Protein AF-A0A530ZNK0-F1 (afdb_monomer_lite)

Foldseek 3Di:
DVVVVCCVPVVVVVVVVVVVVVVVVVVVVVVVQPVQADPPPSHGDPVNCVVCVVVVVVVCVVVVHDDDDDDDDDPPVVVVCVPVPDPD

pLDDT: mean 92.32, std 6.5, range [55.81, 98.12]

Radius of gyration: 24.55 Å; chains: 1; bounding box: 44×64×51 Å

Secondary structure (DSSP, 8-state):
-HHHHHHHHHHHHHHHHHHHHHHHHHHHHHHHHHHHB-TTT-SBPHHHHHHHHHHHHHHHHHHT----------TTHHHHHHHH----

Structure (mmCIF, N/CA/C/O backbone):
data_AF-A0A530ZNK0-F1
#
_entry.id   AF-A0A530ZNK0-F1
#
loop_
_atom_site.group_PDB
_atom_site.id
_atom_site.type_symbol
_atom_site.label_atom_id
_atom_site.label_alt_id
_atom_site.label_comp_id
_atom_site.label_asym_id
_atom_site.label_entity_id
_atom_site.label_seq_id
_atom_site.pdbx_PDB_ins_code
_atom_site.Cartn_x
_atom_site.Cartn_y
_atom_site.Cartn_z
_atom_site.occupancy
_atom_site.B_iso_or_equiv
_atom_site.auth_seq_id
_atom_site.auth_comp_id
_atom_site.auth_asym_id
_atom_site.auth_atom_id
_atom_site.pdbx_PDB_model_num
ATOM 1 N N . VAL A 1 1 ? 24.857 33.375 -33.602 1.00 82.94 1 VAL A N 1
ATOM 2 C CA . VAL A 1 1 ? 25.695 32.223 -33.178 1.00 82.94 1 VAL A CA 1
ATOM 3 C C . VAL A 1 1 ? 25.388 31.794 -31.747 1.00 82.94 1 VAL A C 1
ATOM 5 O O . VAL A 1 1 ? 24.906 30.685 -31.580 1.00 82.94 1 VAL A O 1
ATOM 8 N N . ILE A 1 2 ? 25.542 32.664 -30.740 1.00 88.56 2 ILE A N 1
ATOM 9 C CA . ILE A 1 2 ? 25.284 32.331 -29.320 1.00 88.56 2 ILE A CA 1
ATOM 10 C C . ILE A 1 2 ? 23.878 31.751 -29.084 1.00 88.56 2 ILE A C 1
ATOM 12 O O . ILE A 1 2 ? 23.751 30.708 -28.458 1.00 88.56 2 ILE A O 1
ATOM 16 N N . VAL A 1 3 ? 22.827 32.360 -29.646 1.00 88.62 3 VAL A N 1
ATOM 17 C CA . VAL A 1 3 ? 21.439 31.868 -29.501 1.00 88.62 3 VAL A CA 1
ATOM 18 C C . VAL A 1 3 ? 21.235 30.488 -30.137 1.00 88.62 3 VAL A C 1
ATOM 20 O O . VAL A 1 3 ? 20.534 29.652 -29.580 1.00 88.62 3 VAL A O 1
ATOM 23 N N . LEU A 1 4 ? 21.867 30.220 -31.283 1.00 90.25 4 LEU A N 1
ATOM 24 C CA . LEU A 1 4 ? 21.769 28.919 -31.954 1.00 90.25 4 LEU A CA 1
ATOM 25 C C . LEU A 1 4 ? 22.492 27.828 -31.161 1.00 90.25 4 LEU A C 1
ATOM 27 O O . LEU A 1 4 ? 21.949 26.741 -30.993 1.00 90.25 4 LEU A O 1
ATOM 31 N N . VAL A 1 5 ? 23.672 28.142 -30.619 1.00 88.38 5 VAL A N 1
ATOM 32 C CA . VAL A 1 5 ? 24.423 27.250 -29.723 1.00 88.38 5 VAL A CA 1
ATOM 33 C C . VAL A 1 5 ? 23.631 26.994 -28.441 1.00 88.38 5 VAL A C 1
ATOM 35 O O . VAL A 1 5 ? 23.488 25.847 -28.027 1.00 88.38 5 VAL A O 1
ATOM 38 N N . ALA A 1 6 ? 23.034 28.038 -27.859 1.00 88.12 6 ALA A N 1
ATOM 39 C CA . ALA A 1 6 ? 22.156 27.908 -26.707 1.00 88.12 6 ALA A CA 1
ATOM 40 C C . ALA A 1 6 ? 20.972 26.990 -27.027 1.00 88.12 6 ALA A C 1
ATOM 42 O O . ALA A 1 6 ? 20.759 26.032 -26.305 1.00 88.12 6 ALA A O 1
ATOM 43 N N . LEU A 1 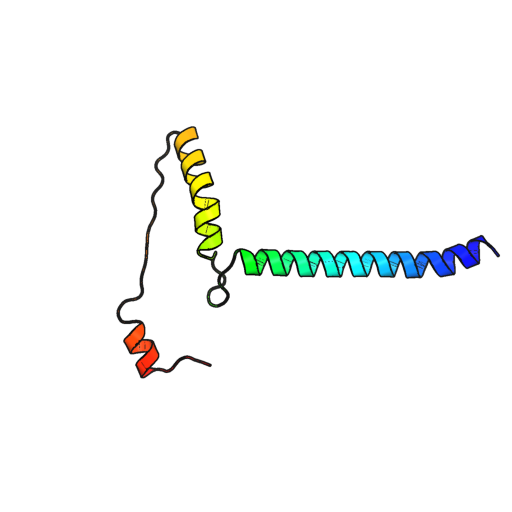7 ? 20.250 27.185 -28.133 1.00 91.19 7 LEU A N 1
ATOM 44 C CA . LEU A 1 7 ? 19.139 26.302 -28.511 1.00 91.19 7 LEU A CA 1
ATOM 45 C C . LEU A 1 7 ? 19.591 24.858 -28.771 1.00 91.19 7 LEU A C 1
ATOM 47 O O . LEU A 1 7 ? 18.899 23.927 -28.359 1.00 91.19 7 LEU A O 1
ATOM 51 N N . PHE A 1 8 ? 20.741 24.662 -29.414 1.00 92.88 8 PHE A N 1
ATOM 52 C CA . PHE A 1 8 ? 21.294 23.337 -29.684 1.00 92.88 8 PHE A CA 1
ATOM 53 C C . PHE A 1 8 ? 21.656 22.582 -28.399 1.00 92.88 8 PHE A C 1
ATOM 55 O O . PHE A 1 8 ? 21.473 21.373 -28.343 1.00 92.88 8 PHE A O 1
ATOM 62 N N . ILE A 1 9 ? 22.098 23.284 -27.353 1.00 89.81 9 ILE A N 1
ATOM 63 C CA . ILE A 1 9 ? 22.450 22.690 -26.055 1.00 89.81 9 ILE A CA 1
ATOM 64 C C . ILE A 1 9 ? 21.222 22.574 -25.133 1.00 89.81 9 ILE A C 1
ATOM 66 O O . ILE A 1 9 ? 20.975 21.531 -24.530 1.00 89.81 9 ILE A O 1
ATOM 70 N N . PHE A 1 10 ? 20.416 23.630 -25.025 1.00 92.56 10 PHE A N 1
ATOM 71 C CA . PHE A 1 10 ? 19.321 23.722 -24.057 1.00 92.56 10 PHE A CA 1
ATOM 72 C C . PHE A 1 10 ? 18.134 22.832 -24.427 1.00 92.56 10 PHE A C 1
ATOM 74 O O . PHE A 1 10 ? 17.493 22.279 -23.539 1.00 92.56 10 PHE A O 1
ATOM 81 N N . ARG A 1 11 ? 17.831 22.656 -25.723 1.00 89.56 11 ARG A N 1
ATOM 82 C CA . ARG A 1 11 ? 16.717 21.799 -26.167 1.00 89.56 11 ARG A CA 1
ATOM 83 C C . ARG A 1 11 ? 16.916 20.307 -25.860 1.00 89.56 11 ARG A C 1
ATOM 85 O O . ARG A 1 11 ? 15.958 19.696 -25.392 1.00 89.56 11 ARG A O 1
ATOM 92 N N . PRO A 1 12 ? 18.080 19.677 -26.110 1.00 93.06 12 PRO A N 1
ATOM 93 C CA . PRO A 1 12 ? 18.299 18.296 -25.690 1.00 93.06 12 PRO A CA 1
ATOM 94 C C . PRO A 1 12 ? 18.447 18.177 -24.172 1.00 93.06 12 PRO A C 1
ATOM 96 O O . PRO A 1 12 ? 17.930 17.215 -23.611 1.00 93.06 12 PRO A O 1
ATOM 99 N N . MET A 1 13 ? 19.062 19.156 -23.493 1.00 91.69 13 MET A N 1
ATOM 100 C CA . MET A 1 13 ? 19.144 19.142 -22.028 1.00 91.69 13 MET A CA 1
ATOM 101 C C . MET A 1 13 ? 17.767 19.205 -21.366 1.00 91.69 13 MET A C 1
ATOM 103 O O . MET A 1 13 ? 17.498 18.414 -20.467 1.00 91.69 13 MET A O 1
ATOM 107 N N . SER A 1 14 ? 16.866 20.079 -21.821 1.00 93.25 14 SER A N 1
ATOM 108 C CA . SER A 1 14 ? 15.516 20.167 -21.254 1.00 93.25 14 SER A CA 1
ATOM 109 C C . SER A 1 14 ? 14.718 18.881 -21.471 1.00 93.25 14 SER A C 1
ATOM 111 O O . SER A 1 14 ? 14.066 18.404 -20.545 1.00 93.25 14 SER A O 1
ATOM 113 N N . LYS A 1 15 ? 14.835 18.259 -22.653 1.00 91.88 15 LYS A N 1
ATOM 114 C CA . LYS A 1 15 ? 14.244 16.941 -22.930 1.00 91.88 15 LYS A CA 1
ATOM 115 C C . LYS A 1 15 ? 14.835 15.841 -22.045 1.00 91.88 15 LYS A C 1
ATOM 117 O O . LYS A 1 15 ? 14.086 15.012 -21.537 1.00 91.88 15 LYS A O 1
ATOM 122 N N . ALA A 1 16 ? 16.152 15.830 -21.848 1.00 93.44 16 ALA A N 1
ATOM 123 C CA . ALA A 1 16 ? 16.830 14.846 -21.008 1.00 93.44 16 ALA A CA 1
ATOM 124 C C . ALA A 1 16 ? 16.448 14.993 -19.528 1.00 93.44 16 ALA A C 1
ATOM 126 O O . ALA A 1 16 ? 16.188 13.989 -18.868 1.00 93.44 16 ALA A O 1
ATOM 127 N N . ILE A 1 17 ? 16.363 16.229 -19.025 1.00 95.69 17 ILE A N 1
ATOM 128 C CA . ILE A 1 17 ? 15.893 16.522 -17.667 1.00 95.69 17 ILE A CA 1
ATOM 129 C C . ILE A 1 17 ? 14.451 16.049 -17.506 1.00 95.69 17 ILE A C 1
ATOM 131 O O . ILE A 1 17 ? 14.182 15.277 -16.594 1.00 95.69 17 ILE A O 1
ATOM 135 N N . LEU A 1 18 ? 13.548 16.433 -18.416 1.00 95.69 18 LEU A N 1
ATOM 136 C CA . LEU A 1 18 ? 12.142 16.033 -18.343 1.00 95.69 18 LEU A CA 1
ATOM 137 C C . LEU A 1 18 ? 11.986 14.507 -18.339 1.00 95.69 18 LEU A C 1
ATOM 139 O O . LEU A 1 18 ? 11.253 13.966 -17.515 1.00 95.69 18 LEU A O 1
ATOM 143 N N . ARG A 1 19 ? 12.720 13.810 -19.214 1.00 95.06 19 ARG A N 1
ATOM 144 C CA . ARG A 1 19 ? 12.726 12.346 -19.261 1.00 95.06 19 ARG A CA 1
ATOM 145 C C . ARG A 1 19 ? 13.216 11.740 -17.945 1.00 95.06 19 ARG A C 1
ATOM 147 O O . ARG A 1 19 ? 12.536 10.878 -17.400 1.00 95.06 19 ARG A O 1
ATOM 154 N N . LYS A 1 20 ? 14.348 12.210 -17.410 1.00 95.44 20 LYS A N 1
ATOM 155 C CA . LYS A 1 20 ? 14.857 11.732 -16.116 1.00 95.44 20 LYS A CA 1
ATOM 156 C C . LYS A 1 20 ? 13.884 12.004 -14.977 1.00 95.44 20 LYS A C 1
ATOM 158 O O . LYS A 1 20 ? 13.745 11.164 -14.098 1.00 95.44 20 LYS A O 1
ATOM 163 N N . THR A 1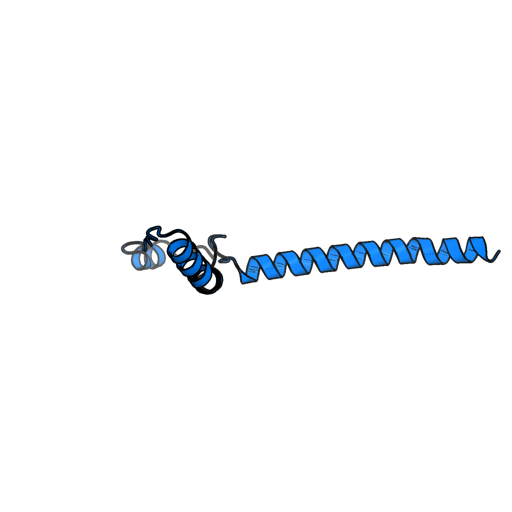 21 ? 13.225 13.160 -14.967 1.0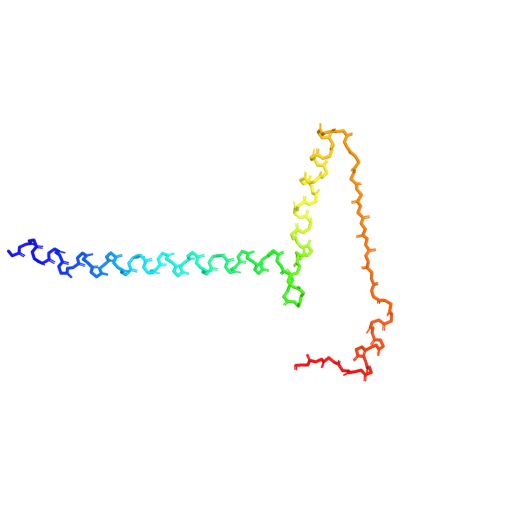0 96.38 21 THR A N 1
ATOM 164 C CA . THR A 1 21 ? 12.219 13.480 -13.953 1.00 96.38 21 THR A CA 1
ATOM 165 C C . THR A 1 21 ? 11.047 12.506 -14.026 1.00 96.38 21 THR A C 1
ATOM 167 O O . THR A 1 21 ? 10.642 12.003 -12.984 1.00 96.38 21 THR A O 1
ATOM 170 N N . HIS A 1 22 ? 10.550 12.191 -15.225 1.00 96.81 22 HIS A N 1
ATOM 171 C CA . HIS A 1 22 ? 9.515 11.169 -15.405 1.00 96.81 22 HIS A CA 1
ATOM 172 C C . HIS A 1 22 ? 9.969 9.795 -14.903 1.00 96.81 22 HIS A C 1
ATOM 174 O O . HIS A 1 22 ? 9.302 9.222 -14.051 1.00 96.81 22 HIS A O 1
ATOM 180 N N . GLU A 1 23 ? 11.142 9.321 -15.333 1.00 96.62 23 GLU A N 1
ATOM 181 C CA . GLU A 1 23 ? 11.696 8.032 -14.889 1.00 96.62 23 GLU A CA 1
ATOM 182 C C . GLU A 1 23 ? 11.837 7.966 -13.358 1.00 96.62 23 GLU A C 1
ATOM 184 O O . GLU A 1 23 ? 11.509 6.956 -12.738 1.00 96.62 23 GLU A O 1
ATOM 189 N N . LEU A 1 24 ? 12.278 9.060 -12.728 1.00 96.88 24 LEU A N 1
ATOM 190 C CA . LEU A 1 24 ? 12.412 9.144 -11.275 1.00 96.88 24 LEU A CA 1
ATOM 191 C C . LEU A 1 24 ? 11.049 9.096 -10.568 1.00 96.88 24 LEU A C 1
ATOM 193 O O . LEU A 1 24 ? 10.912 8.450 -9.530 1.00 96.88 24 LEU A O 1
ATOM 197 N N . VAL A 1 25 ? 10.047 9.787 -11.115 1.00 96.81 25 VAL A N 1
ATOM 198 C CA . VAL A 1 25 ? 8.682 9.787 -10.579 1.00 96.81 25 VAL A CA 1
ATOM 199 C C . VAL A 1 25 ? 8.058 8.399 -10.705 1.00 96.81 25 VAL A C 1
ATOM 201 O O . VAL A 1 25 ? 7.479 7.919 -9.732 1.00 96.81 25 VAL A O 1
ATOM 204 N N . ASP A 1 26 ? 8.226 7.728 -11.840 1.00 97.06 26 ASP A N 1
ATOM 205 C CA . ASP A 1 26 ? 7.677 6.393 -12.081 1.00 97.06 26 ASP A CA 1
ATOM 206 C C . ASP A 1 26 ? 8.328 5.344 -11.176 1.00 97.06 26 ASP A C 1
ATOM 208 O O . ASP A 1 26 ? 7.633 4.542 -10.543 1.00 97.06 26 ASP A O 1
ATOM 212 N N . ALA A 1 27 ? 9.656 5.395 -11.030 1.00 95.88 27 ALA A N 1
ATOM 213 C CA . ALA A 1 27 ? 10.382 4.540 -10.097 1.00 95.88 27 ALA A CA 1
ATOM 214 C C . ALA A 1 27 ? 9.922 4.780 -8.653 1.00 95.88 27 ALA A C 1
ATOM 216 O O . ALA A 1 27 ? 9.631 3.828 -7.930 1.00 95.88 27 ALA A O 1
ATOM 217 N N . ARG A 1 28 ? 9.776 6.048 -8.245 1.00 96.94 28 ARG A N 1
ATOM 218 C CA . ARG A 1 28 ? 9.267 6.407 -6.916 1.00 96.94 28 ARG A CA 1
ATOM 219 C C . ARG A 1 28 ? 7.853 5.877 -6.689 1.00 96.94 28 ARG A C 1
ATOM 221 O O . ARG A 1 28 ? 7.581 5.335 -5.624 1.00 96.94 28 ARG A O 1
ATOM 228 N N . ASN A 1 29 ? 6.957 6.036 -7.659 1.00 95.75 29 ASN A N 1
ATOM 229 C CA . ASN A 1 29 ? 5.574 5.574 -7.545 1.00 95.75 29 ASN A CA 1
ATOM 230 C C . ASN A 1 29 ? 5.511 4.043 -7.465 1.00 95.75 29 ASN A C 1
ATOM 232 O O . ASN A 1 29 ? 4.771 3.506 -6.645 1.00 95.75 29 ASN A O 1
ATOM 236 N N . SER A 1 30 ? 6.340 3.349 -8.246 1.00 94.00 30 SER A N 1
ATOM 237 C CA . SER A 1 30 ? 6.460 1.888 -8.197 1.00 94.00 30 SER A CA 1
ATOM 238 C C . SER A 1 30 ? 6.980 1.416 -6.838 1.00 94.00 30 SER A C 1
ATOM 240 O O . SER A 1 30 ? 6.422 0.498 -6.243 1.00 94.00 30 SER A O 1
ATOM 242 N N . MET A 1 31 ? 8.003 2.085 -6.297 1.00 94.69 31 MET A N 1
ATOM 243 C CA . MET A 1 31 ? 8.516 1.803 -4.954 1.00 94.69 31 MET A CA 1
ATOM 244 C C . MET A 1 31 ? 7.459 2.054 -3.877 1.00 94.69 31 MET A C 1
ATOM 246 O O . MET A 1 31 ? 7.302 1.233 -2.980 1.00 94.69 31 MET A O 1
ATOM 250 N N . ALA A 1 32 ? 6.712 3.157 -3.973 1.00 92.25 32 ALA A N 1
ATOM 251 C CA . ALA A 1 32 ? 5.632 3.463 -3.040 1.00 92.25 32 ALA A CA 1
ATOM 252 C C . ALA A 1 32 ? 4.517 2.407 -3.094 1.00 92.25 32 ALA A C 1
ATOM 254 O O . ALA A 1 32 ? 4.014 1.998 -2.051 1.00 92.25 32 ALA A O 1
ATOM 255 N N . PHE A 1 33 ? 4.173 1.930 -4.293 1.00 92.62 33 PHE A N 1
ATOM 256 C CA . PHE A 1 33 ? 3.209 0.851 -4.469 1.00 92.62 33 PHE A CA 1
ATOM 257 C C . PHE A 1 33 ? 3.697 -0.442 -3.804 1.00 92.62 33 PHE A C 1
ATOM 259 O O . PHE A 1 33 ? 3.004 -0.982 -2.951 1.00 92.62 33 PHE A O 1
ATOM 266 N N . ILE A 1 34 ? 4.918 -0.894 -4.100 1.00 92.94 34 ILE A N 1
ATOM 267 C CA . ILE A 1 34 ? 5.489 -2.119 -3.511 1.00 92.94 34 ILE A CA 1
ATOM 268 C C . ILE A 1 34 ? 5.620 -2.003 -1.983 1.00 92.94 34 ILE A C 1
ATOM 270 O O . ILE A 1 34 ? 5.387 -2.968 -1.261 1.00 92.94 34 ILE A O 1
ATOM 274 N N . ALA A 1 35 ? 5.943 -0.816 -1.466 1.00 93.50 35 ALA A N 1
ATOM 275 C CA . ALA A 1 35 ? 6.023 -0.581 -0.028 1.00 93.50 35 ALA A CA 1
ATOM 276 C C . ALA A 1 35 ? 4.660 -0.701 0.679 1.00 93.50 35 ALA A C 1
ATOM 278 O O . ALA A 1 35 ? 4.620 -1.062 1.855 1.00 93.50 35 ALA A O 1
ATOM 279 N N . ALA A 1 36 ? 3.554 -0.424 -0.019 1.00 94.81 36 ALA A N 1
ATOM 280 C CA . ALA A 1 36 ? 2.206 -0.397 0.550 1.00 94.81 36 ALA A CA 1
ATOM 281 C C . ALA A 1 36 ? 1.323 -1.598 0.167 1.00 94.81 36 ALA A C 1
ATOM 283 O O . ALA A 1 36 ? 0.277 -1.791 0.790 1.00 94.81 36 ALA A O 1
ATOM 284 N N . HIS A 1 37 ? 1.711 -2.391 -0.833 1.00 96.44 37 HIS A N 1
ATOM 285 C CA . HIS A 1 37 ? 0.910 -3.487 -1.377 1.00 96.44 37 HIS A CA 1
ATOM 286 C C . HIS A 1 37 ? 1.600 -4.849 -1.239 1.00 96.44 37 HIS A C 1
ATOM 288 O O . HIS A 1 37 ? 2.824 -4.951 -1.191 1.00 96.44 37 HIS A O 1
ATOM 294 N N . ASP A 1 38 ? 0.793 -5.899 -1.118 1.00 96.12 38 ASP A N 1
ATOM 295 C CA . ASP A 1 38 ? 1.214 -7.294 -1.152 1.00 96.12 38 ASP A CA 1
ATOM 296 C C . ASP A 1 38 ? 1.404 -7.746 -2.606 1.00 96.12 38 ASP A C 1
ATOM 298 O O . ASP A 1 38 ? 0.549 -7.501 -3.459 1.00 96.12 38 ASP A O 1
ATOM 302 N N . GLY A 1 39 ? 2.533 -8.395 -2.895 1.00 92.50 39 GLY A N 1
ATOM 303 C CA . GLY A 1 39 ? 2.921 -8.738 -4.265 1.00 92.50 39 GLY A CA 1
ATOM 304 C C . GLY A 1 39 ? 2.069 -9.834 -4.908 1.00 92.50 39 GLY A C 1
ATOM 305 O O . GLY A 1 39 ? 1.946 -9.856 -6.129 1.00 92.50 39 GLY A O 1
ATOM 306 N N . LEU A 1 40 ? 1.469 -10.719 -4.107 1.00 92.69 40 LEU A N 1
ATOM 307 C CA . LEU A 1 40 ? 0.648 -11.821 -4.607 1.00 92.69 40 LEU A CA 1
ATOM 308 C C . LEU A 1 40 ? -0.787 -11.369 -4.903 1.00 92.69 40 LEU A C 1
ATOM 310 O O . LEU A 1 40 ? -1.374 -11.763 -5.906 1.00 92.69 40 LEU A O 1
ATOM 314 N N . THR A 1 41 ? -1.362 -10.551 -4.021 1.00 94.31 41 THR A N 1
ATOM 315 C CA . THR A 1 41 ? -2.788 -10.193 -4.065 1.00 94.31 41 THR A CA 1
ATOM 316 C C . THR A 1 41 ? -3.062 -8.790 -4.601 1.00 94.31 41 THR A C 1
ATOM 318 O O . THR A 1 41 ? -4.196 -8.487 -4.970 1.00 94.31 41 THR A O 1
ATOM 321 N N . GLY A 1 42 ? -2.064 -7.900 -4.604 1.00 93.94 42 GLY A N 1
ATOM 322 C CA . GLY A 1 42 ? -2.237 -6.478 -4.911 1.00 93.94 42 GLY A CA 1
ATOM 323 C C . GLY A 1 42 ? -3.010 -5.691 -3.843 1.00 93.94 42 GLY A C 1
ATOM 324 O O . GLY A 1 42 ? -3.192 -4.480 -3.986 1.00 93.94 42 GLY A O 1
ATOM 325 N N . LEU A 1 43 ? -3.457 -6.338 -2.760 1.00 95.75 43 LEU A N 1
ATOM 326 C CA . LEU A 1 43 ? -4.091 -5.674 -1.621 1.00 95.75 43 LEU A CA 1
ATOM 327 C C . LEU A 1 43 ? -3.062 -4.885 -0.811 1.00 95.75 43 LEU A C 1
ATOM 329 O O . LEU A 1 43 ? -1.858 -5.067 -0.969 1.00 95.75 43 LEU A O 1
ATOM 333 N N . HIS A 1 44 ? -3.527 -4.016 0.085 1.00 95.56 44 HIS A N 1
ATOM 334 C CA . HIS A 1 44 ? -2.627 -3.371 1.033 1.00 95.56 44 HIS A CA 1
ATOM 335 C C . HIS A 1 44 ? -1.949 -4.399 1.938 1.00 95.56 44 HIS A C 1
ATOM 337 O O . HIS A 1 44 ? -2.595 -5.296 2.481 1.00 95.56 44 HIS A O 1
ATOM 343 N N . ASN A 1 45 ? -0.642 -4.243 2.119 1.00 95.44 45 ASN A N 1
ATOM 344 C CA . ASN A 1 45 ? 0.131 -5.144 2.956 1.00 95.44 45 ASN A CA 1
ATOM 345 C C . ASN A 1 45 ? -0.056 -4.839 4.453 1.00 95.44 45 ASN A C 1
ATOM 347 O O . ASN A 1 45 ? -0.664 -3.849 4.874 1.00 95.44 45 ASN A O 1
ATOM 351 N N . ARG A 1 46 ? 0.511 -5.715 5.287 1.00 94.06 46 ARG A N 1
ATOM 352 C CA . ARG A 1 46 ? 0.433 -5.606 6.748 1.00 94.06 46 ARG A CA 1
ATOM 353 C C . ARG A 1 46 ? 1.061 -4.318 7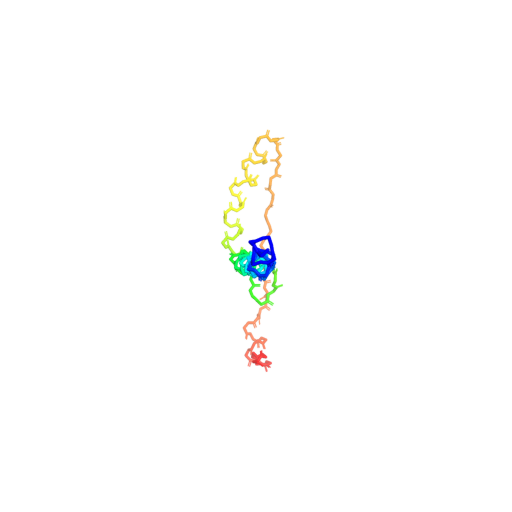.288 1.00 94.06 46 ARG A C 1
ATOM 355 O O . ARG A 1 46 ? 0.565 -3.773 8.276 1.00 94.06 46 ARG A O 1
ATOM 362 N N . THR A 1 47 ? 2.137 -3.847 6.662 1.00 92.62 47 THR A N 1
ATOM 363 C CA . THR A 1 47 ? 2.823 -2.606 7.047 1.00 92.62 47 THR A CA 1
ATOM 364 C C . THR A 1 47 ? 1.898 -1.414 6.842 1.00 92.62 47 THR A C 1
ATOM 366 O O . THR A 1 47 ? 1.634 -0.688 7.795 1.00 92.62 47 THR A O 1
ATOM 369 N N . PHE A 1 48 ? 1.296 -1.297 5.653 1.00 94.19 48 PHE A N 1
ATOM 370 C CA . PHE A 1 48 ? 0.308 -0.264 5.358 1.00 94.19 48 PHE A CA 1
ATOM 371 C C . PHE A 1 48 ? -0.853 -0.291 6.352 1.00 94.19 48 PHE A C 1
ATOM 373 O O . PHE A 1 48 ? -1.221 0.751 6.889 1.00 94.19 48 PHE A O 1
ATOM 380 N N . LEU A 1 49 ? -1.419 -1.475 6.625 1.00 92.69 49 LEU A N 1
ATOM 381 C CA . LEU A 1 49 ? -2.504 -1.595 7.597 1.00 92.69 49 LEU A CA 1
ATOM 382 C C . LEU A 1 49 ? -2.068 -1.055 8.961 1.00 92.69 49 LEU A C 1
ATOM 384 O O . LEU A 1 49 ? -2.797 -0.260 9.539 1.00 92.69 49 LEU A O 1
ATOM 388 N N . THR A 1 50 ? -0.888 -1.442 9.450 1.00 90.62 50 THR A N 1
ATOM 389 C CA . THR A 1 50 ? -0.365 -1.018 10.760 1.00 90.62 50 THR A CA 1
ATOM 390 C C . THR A 1 50 ? -0.196 0.501 10.834 1.00 90.62 50 THR A C 1
ATOM 392 O O . THR A 1 50 ? -0.665 1.122 11.789 1.00 90.62 50 THR A O 1
ATOM 395 N N . ASP A 1 51 ? 0.390 1.102 9.799 1.00 89.75 51 ASP A N 1
ATOM 396 C CA . ASP A 1 51 ? 0.609 2.549 9.717 1.00 89.75 51 ASP A CA 1
ATOM 397 C C . ASP A 1 51 ? -0.716 3.324 9.610 1.00 89.75 51 ASP A C 1
ATOM 399 O O . ASP A 1 51 ? -0.886 4.404 10.185 1.00 89.75 51 ASP A O 1
ATOM 403 N N . HIS A 1 52 ? -1.695 2.765 8.895 1.00 91.75 52 HIS A N 1
ATOM 404 C CA . HIS A 1 52 ? -2.984 3.411 8.675 1.00 91.75 52 HIS A CA 1
ATOM 405 C C . HIS A 1 52 ? -3.963 3.219 9.845 1.00 91.75 52 HIS A C 1
ATOM 407 O O . HIS A 1 52 ? -4.816 4.078 10.088 1.00 91.75 52 HIS A O 1
ATOM 413 N N . PHE A 1 53 ? -3.833 2.135 10.614 1.00 91.94 53 PHE A N 1
ATOM 414 C CA . PHE A 1 53 ? -4.772 1.779 11.679 1.00 91.94 53 PHE A CA 1
ATOM 415 C C . PHE A 1 53 ? -4.848 2.843 12.780 1.00 91.94 53 PHE A C 1
ATOM 417 O O . PHE A 1 53 ? -5.939 3.211 13.216 1.00 91.94 53 PHE A O 1
ATOM 424 N N . ASP A 1 54 ? -3.708 3.414 13.177 1.00 90.75 54 ASP A N 1
ATOM 425 C CA . ASP A 1 54 ? -3.663 4.500 14.165 1.00 90.75 54 ASP A CA 1
ATOM 426 C C . ASP A 1 54 ? -4.415 5.751 13.673 1.00 90.75 54 ASP A C 1
ATOM 428 O O . ASP A 1 54 ? -5.152 6.399 14.425 1.00 90.75 54 ASP A O 1
ATOM 432 N N . THR A 1 55 ? -4.320 6.051 12.374 1.00 94.62 55 THR A N 1
ATOM 433 C CA . THR A 1 55 ? -5.079 7.144 11.751 1.00 94.62 55 THR A CA 1
ATOM 434 C C . THR A 1 55 ? -6.583 6.870 11.788 1.00 94.62 55 THR A C 1
ATOM 436 O O . THR A 1 55 ? -7.357 7.772 12.131 1.00 94.62 55 THR A O 1
ATOM 439 N N . LEU A 1 56 ? -7.006 5.635 11.495 1.00 95.12 56 LEU A N 1
ATOM 440 C CA . LEU A 1 56 ? -8.412 5.226 11.557 1.00 95.12 56 LEU A CA 1
ATOM 441 C C . LEU A 1 56 ? -8.974 5.343 12.978 1.00 95.12 56 LEU A C 1
ATOM 443 O O . LEU A 1 56 ? -10.032 5.948 13.164 1.00 95.12 56 LEU A O 1
ATOM 447 N N . ILE A 1 57 ? -8.243 4.858 13.988 1.00 94.69 57 ILE A N 1
ATOM 448 C CA . ILE A 1 57 ? -8.633 4.954 15.404 1.00 94.69 57 ILE A CA 1
ATOM 449 C C . ILE A 1 57 ? -8.767 6.419 15.829 1.00 94.69 57 ILE A C 1
ATOM 451 O O . ILE A 1 57 ? -9.783 6.820 16.406 1.00 94.69 57 ILE A O 1
ATOM 455 N N . LYS A 1 58 ? -7.761 7.252 15.524 1.00 95.81 58 LYS A N 1
ATOM 456 C CA . LYS A 1 58 ? -7.799 8.692 15.825 1.00 95.81 58 LYS A CA 1
ATOM 457 C C . LYS A 1 58 ? -8.986 9.371 15.140 1.00 95.81 58 LYS A C 1
ATOM 459 O O . LYS A 1 58 ? -9.630 10.228 15.748 1.00 95.81 58 LYS A O 1
ATOM 464 N N . GLY A 1 59 ? -9.287 8.991 13.899 1.00 96.88 59 GLY A N 1
ATOM 465 C CA . GLY A 1 59 ? -10.438 9.471 13.138 1.00 96.88 59 GLY A CA 1
ATOM 466 C C . GLY A 1 59 ? -11.770 9.121 13.799 1.00 96.88 59 GLY A C 1
ATOM 467 O O . GLY A 1 59 ? -12.550 10.027 14.091 1.00 96.88 59 GLY A O 1
ATOM 468 N N . ALA A 1 60 ? -11.986 7.840 14.096 1.00 97.19 60 ALA A N 1
ATOM 469 C CA . ALA A 1 60 ? -13.193 7.343 14.754 1.00 97.19 60 ALA A CA 1
ATOM 470 C C . ALA A 1 60 ? -13.408 8.013 16.120 1.00 97.19 60 ALA A C 1
ATOM 472 O O . ALA A 1 60 ? -14.491 8.525 16.401 1.00 97.19 60 ALA A O 1
ATOM 473 N N . ARG A 1 61 ? -12.342 8.149 16.925 1.00 96.75 61 ARG A N 1
ATOM 474 C CA . ARG A 1 61 ? -12.398 8.838 18.223 1.00 96.75 61 ARG A CA 1
ATOM 475 C C . ARG A 1 61 ? -12.822 10.300 18.094 1.00 96.75 61 ARG A C 1
ATOM 477 O O . ARG A 1 61 ? -13.648 10.761 18.876 1.00 96.75 61 ARG A O 1
ATOM 484 N N . ARG A 1 62 ? -12.275 11.035 17.117 1.00 97.94 62 ARG A N 1
ATOM 485 C CA . ARG A 1 62 ? -12.654 12.441 16.876 1.00 97.94 62 ARG A CA 1
ATOM 486 C C . ARG A 1 62 ? -14.115 12.581 16.455 1.00 97.94 62 ARG A C 1
ATOM 488 O O . ARG A 1 62 ? -14.759 13.538 16.869 1.00 97.94 62 ARG A O 1
ATOM 495 N N . ARG A 1 63 ? -14.624 11.642 15.656 1.00 98.12 63 ARG A N 1
ATOM 496 C CA . ARG A 1 63 ? -16.010 11.649 15.161 1.00 98.12 63 ARG A CA 1
ATOM 497 C C . ARG A 1 63 ? -17.011 10.981 16.107 1.00 98.12 63 ARG A C 1
ATOM 499 O O . ARG A 1 63 ? -18.204 11.052 15.850 1.00 98.12 63 ARG A O 1
ATOM 506 N N . ARG A 1 64 ? -16.542 10.391 17.215 1.00 97.31 64 ARG A N 1
ATOM 507 C CA . ARG A 1 64 ? -17.348 9.574 18.143 1.00 97.31 64 ARG A CA 1
ATOM 508 C C . ARG A 1 64 ? -18.062 8.418 17.429 1.00 97.31 64 ARG A C 1
ATOM 510 O O . ARG A 1 64 ? -19.206 8.099 17.732 1.00 97.31 64 ARG A O 1
ATOM 517 N N . GLU A 1 65 ? -17.365 7.803 16.483 1.00 97.75 65 GLU A N 1
ATOM 518 C CA . GLU A 1 65 ? -17.842 6.658 15.710 1.00 97.75 65 GLU A CA 1
ATOM 519 C C . GLU A 1 65 ? -17.205 5.359 16.203 1.00 97.75 65 GLU A C 1
ATOM 521 O O . GLU A 1 65 ? -16.117 5.356 16.788 1.00 97.75 65 GLU A O 1
ATOM 526 N N . TRP A 1 66 ? -17.870 4.245 15.910 1.00 96.00 66 TRP A N 1
ATOM 527 C CA . TRP A 1 66 ? -17.321 2.912 16.115 1.00 96.00 66 TRP A CA 1
ATOM 528 C C . TRP A 1 66 ? -16.451 2.506 14.925 1.00 96.00 66 TRP A C 1
ATOM 530 O O . TRP A 1 66 ? -16.816 2.730 13.773 1.00 96.00 66 TRP A O 1
ATOM 540 N N . LEU A 1 67 ? -15.314 1.877 15.214 1.00 95.12 67 LEU A N 1
ATOM 541 C CA . LEU A 1 67 ? -14.467 1.224 14.221 1.00 95.12 67 LEU A CA 1
ATOM 542 C C . LEU A 1 67 ? -14.549 -0.287 14.442 1.00 95.12 67 LEU A C 1
ATOM 544 O O . LEU A 1 67 ? -14.328 -0.754 15.558 1.00 95.12 67 LEU A O 1
ATOM 548 N N . ALA A 1 68 ? -14.849 -1.038 13.386 1.00 94.56 68 ALA A N 1
ATOM 549 C CA . ALA A 1 68 ? -14.843 -2.497 13.394 1.00 94.56 68 ALA A CA 1
ATOM 550 C C . ALA A 1 68 ? -13.714 -3.020 12.498 1.00 94.56 68 ALA A C 1
ATOM 552 O O . ALA A 1 68 ? -13.392 -2.409 11.478 1.00 94.56 68 ALA A O 1
ATOM 553 N N . ALA A 1 69 ? -13.134 -4.158 12.874 1.00 93.00 69 ALA A N 1
ATOM 554 C CA . ALA A 1 69 ? -12.153 -4.880 12.076 1.00 93.00 69 ALA A CA 1
ATOM 555 C C . ALA A 1 69 ? -12.622 -6.326 11.895 1.00 93.00 69 ALA A C 1
ATOM 557 O O . ALA A 1 69 ? -13.154 -6.928 12.828 1.00 93.00 69 ALA A O 1
ATOM 558 N N . VAL A 1 70 ? -12.418 -6.870 10.697 1.00 95.00 70 VAL A N 1
ATOM 559 C CA . VAL A 1 70 ? -12.725 -8.264 10.367 1.00 95.00 70 VAL A CA 1
ATOM 560 C C . VAL A 1 70 ? -11.436 -8.927 9.919 1.00 95.00 70 VAL A C 1
ATOM 562 O O . VAL A 1 70 ? -10.742 -8.411 9.044 1.00 95.00 70 VAL A O 1
ATOM 565 N N . GLN A 1 71 ? -11.126 -10.066 10.526 1.00 94.56 71 GLN A N 1
ATOM 566 C CA . GLN A 1 71 ? -10.027 -10.923 10.114 1.00 94.56 71 GLN A CA 1
ATOM 567 C C . GLN A 1 71 ? -10.616 -12.171 9.459 1.00 94.56 71 GLN A C 1
ATOM 569 O O . GLN A 1 71 ? -11.512 -12.800 10.018 1.00 94.56 71 GLN A O 1
ATOM 574 N N . LEU A 1 72 ? -10.123 -12.492 8.267 1.00 95.31 72 LEU A N 1
ATOM 575 C CA . LEU A 1 72 ? -10.526 -13.651 7.478 1.00 95.31 72 LEU A CA 1
ATOM 576 C C . LEU A 1 72 ? -9.305 -14.544 7.279 1.00 95.31 72 LEU A C 1
ATOM 578 O O . LEU A 1 72 ? -8.194 -14.033 7.130 1.00 95.31 72 LEU A O 1
ATOM 582 N N . ASP A 1 73 ? -9.523 -15.853 7.269 1.00 94.81 73 ASP A N 1
ATOM 583 C CA . ASP A 1 73 ? -8.493 -16.852 6.996 1.00 94.81 73 ASP A CA 1
ATOM 584 C C . ASP A 1 73 ? -9.054 -17.948 6.081 1.00 94.81 73 ASP A C 1
ATOM 586 O O . ASP A 1 73 ? -10.271 -18.145 6.008 1.00 94.81 73 ASP A O 1
ATOM 590 N N . LEU A 1 74 ? -8.172 -18.625 5.348 1.00 95.00 74 LEU A N 1
ATOM 591 C CA . LEU A 1 74 ? -8.546 -19.695 4.427 1.00 95.00 74 LEU A CA 1
ATOM 592 C C . LEU A 1 74 ? -8.418 -21.061 5.106 1.00 95.00 74 LEU A C 1
ATOM 594 O O . LEU A 1 74 ? -7.317 -21.555 5.365 1.00 95.00 74 LEU A O 1
ATOM 598 N N . ASP A 1 75 ? -9.554 -21.725 5.308 1.00 94.94 75 ASP A N 1
ATOM 599 C CA . ASP A 1 75 ? -9.586 -23.063 5.890 1.00 94.94 75 ASP A CA 1
ATOM 600 C C . ASP A 1 75 ? -8.826 -24.082 5.033 1.00 94.94 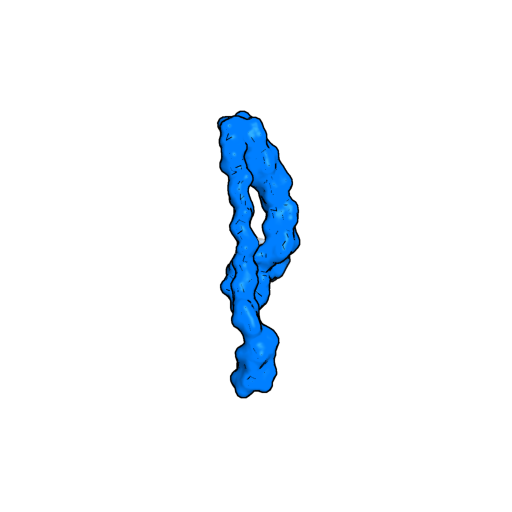75 ASP A C 1
ATOM 602 O O . ASP A 1 75 ? -9.017 -24.188 3.819 1.00 94.94 75 ASP A O 1
ATOM 606 N N . ARG A 1 76 ? -7.998 -24.905 5.691 1.00 92.94 76 ARG A N 1
ATOM 607 C CA . ARG A 1 76 ? -7.231 -26.001 5.065 1.00 92.94 76 ARG A CA 1
ATOM 608 C C . ARG A 1 76 ? -6.334 -25.558 3.897 1.00 92.94 76 ARG A C 1
ATOM 610 O O . ARG A 1 76 ? -5.941 -26.400 3.091 1.00 92.94 76 ARG A O 1
ATOM 617 N N . PHE A 1 77 ? -5.927 -24.288 3.833 1.00 93.31 77 PHE A N 1
ATOM 618 C CA . PHE A 1 77 ? -5.104 -23.763 2.736 1.00 93.31 77 PHE A CA 1
ATOM 619 C C . PHE A 1 77 ? -3.805 -24.555 2.504 1.00 93.31 77 PHE A C 1
ATOM 621 O O . PHE A 1 77 ? -3.419 -24.809 1.365 1.00 93.31 77 PHE A O 1
ATOM 628 N N . LYS A 1 78 ? -3.175 -25.059 3.575 1.00 89.62 78 LYS A N 1
ATOM 629 C CA . LYS A 1 78 ? -2.001 -25.936 3.468 1.00 89.62 78 LYS A CA 1
ATOM 630 C C . LYS A 1 78 ? -2.273 -27.211 2.660 1.00 89.62 78 LYS A C 1
ATOM 632 O O . LYS A 1 78 ? -1.463 -27.559 1.815 1.00 89.62 78 LYS A O 1
ATOM 637 N N . GLN A 1 79 ? -3.404 -27.883 2.886 1.00 92.75 79 GLN A N 1
ATOM 638 C CA . GLN A 1 79 ? -3.746 -29.113 2.158 1.00 92.75 79 GLN A CA 1
ATOM 639 C C . GLN A 1 79 ? -3.948 -28.837 0.668 1.00 92.75 79 GLN A C 1
ATOM 641 O O . GLN A 1 79 ? -3.550 -29.649 -0.162 1.00 92.75 79 GLN A O 1
ATOM 646 N N . ILE A 1 80 ? -4.534 -27.684 0.332 1.00 91.00 80 ILE A N 1
ATOM 647 C CA . ILE A 1 80 ? -4.700 -27.241 -1.056 1.00 91.00 80 ILE A CA 1
ATOM 648 C C . ILE A 1 80 ? -3.327 -27.065 -1.709 1.00 91.00 80 ILE A C 1
ATOM 650 O O . ILE A 1 80 ? -3.078 -27.673 -2.746 1.00 91.00 80 ILE A O 1
ATOM 654 N N . ASN A 1 81 ? -2.420 -26.319 -1.071 1.00 87.69 81 ASN A N 1
ATOM 655 C CA . ASN A 1 81 ? -1.061 -26.108 -1.580 1.00 87.69 81 ASN A CA 1
ATOM 656 C C . ASN A 1 81 ? -0.270 -27.417 -1.708 1.00 87.69 81 ASN A C 1
ATOM 658 O O . ASN A 1 81 ? 0.429 -27.612 -2.697 1.00 87.69 81 ASN A O 1
ATOM 662 N N . ASP A 1 82 ? -0.405 -28.320 -0.736 1.00 90.81 82 ASP A N 1
ATOM 663 C CA . ASP A 1 82 ? 0.282 -29.614 -0.736 1.00 90.81 82 ASP A CA 1
ATOM 664 C C . ASP A 1 82 ? -0.285 -30.569 -1.817 1.00 90.81 82 ASP A C 1
ATOM 666 O O . ASP A 1 8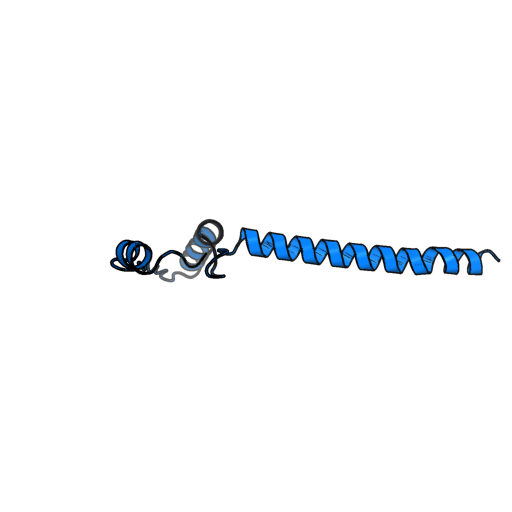2 ? 0.435 -31.439 -2.300 1.00 90.81 82 ASP A O 1
ATOM 670 N N . THR A 1 83 ? -1.559 -30.416 -2.217 1.00 90.12 83 THR A N 1
ATOM 671 C CA . THR A 1 83 ? -2.230 -31.289 -3.208 1.00 90.12 83 THR A CA 1
ATOM 672 C C . THR A 1 83 ? -2.118 -30.767 -4.640 1.00 90.12 83 THR A C 1
ATOM 674 O O . THR A 1 83 ? -1.949 -31.552 -5.570 1.00 90.12 83 THR A O 1
ATOM 677 N N . LEU A 1 84 ? -2.257 -29.454 -4.833 1.00 85.69 84 LEU A N 1
ATOM 678 C CA . LEU A 1 84 ? -2.270 -28.818 -6.155 1.00 85.69 84 LEU A CA 1
ATOM 679 C C . LEU A 1 84 ? -0.891 -28.286 -6.574 1.00 85.69 84 LEU A C 1
ATOM 681 O O . LEU A 1 84 ? -0.709 -27.948 -7.740 1.00 85.69 84 LEU A O 1
ATOM 685 N N . GLY A 1 85 ? 0.071 -28.241 -5.646 1.00 71.19 85 GLY A N 1
ATOM 686 C CA . GLY A 1 85 ? 1.344 -27.549 -5.826 1.00 71.19 85 GLY A CA 1
ATOM 687 C C . GLY A 1 85 ? 1.195 -26.030 -5.684 1.00 71.19 85 GLY A C 1
ATOM 688 O O . GLY A 1 85 ? 0.103 -25.477 -5.829 1.00 71.19 85 GLY A O 1
ATOM 689 N N . HIS A 1 86 ? 2.298 -25.335 -5.390 1.00 76.75 86 HIS A N 1
ATOM 690 C CA . HIS A 1 86 ? 2.368 -23.903 -5.688 1.00 76.75 86 HIS A CA 1
ATOM 691 C C . HIS A 1 86 ? 2.491 -23.762 -7.204 1.00 76.75 86 HIS A C 1
ATOM 693 O O . HIS A 1 86 ? 3.306 -24.446 -7.821 1.00 76.75 86 HIS A O 1
ATOM 699 N N . ALA A 1 87 ? 1.647 -22.924 -7.805 1.00 63.22 87 ALA A N 1
ATOM 700 C CA . ALA A 1 87 ? 1.854 -22.503 -9.181 1.00 63.22 87 ALA A CA 1
ATOM 701 C C . ALA A 1 87 ? 3.110 -21.621 -9.193 1.00 63.22 87 ALA A C 1
ATOM 703 O O . ALA A 1 87 ? 3.026 -20.440 -8.859 1.00 63.22 87 ALA A O 1
ATOM 704 N N . ASP A 1 88 ? 4.258 -22.244 -9.459 1.00 55.81 88 ASP A N 1
ATOM 705 C CA . ASP A 1 88 ? 5.521 -21.556 -9.736 1.00 55.81 88 ASP A CA 1
ATOM 706 C C . ASP A 1 88 ? 5.424 -20.741 -11.038 1.00 55.81 88 ASP A C 1
ATOM 708 O O . ASP A 1 88 ? 4.851 -21.256 -12.031 1.00 55.81 88 ASP A O 1
#

Sequence (88 aa):
VIVLVALFIFRPMSKAILRKTHELVDARNSMAFIAAHDGLTGLHNRTFLTDHFDTLIKGARRRREWLAAVQLDLDRFKQINDTLGHAD